Protein AF-A0A6L9Y0D1-F1 (afdb_monomer_lite)

Structure (mmCIF, N/CA/C/O backbone):
data_AF-A0A6L9Y0D1-F1
#
_entry.id   AF-A0A6L9Y0D1-F1
#
loop_
_atom_site.group_PDB
_atom_site.id
_atom_site.type_symbol
_atom_site.label_atom_id
_atom_site.label_alt_id
_atom_site.label_comp_id
_atom_site.label_asym_id
_atom_site.label_entity_id
_atom_site.label_seq_id
_atom_site.pdbx_PDB_ins_code
_atom_site.Cartn_x
_atom_site.Cartn_y
_atom_site.Cartn_z
_atom_site.occupancy
_atom_site.B_iso_or_equiv
_atom_site.auth_seq_id
_atom_site.auth_comp_id
_atom_site.auth_asym_id
_atom_site.auth_atom_id
_atom_site.pdbx_PDB_model_num
ATOM 1 N N . MET A 1 1 ? -31.799 -18.457 -3.390 1.00 42.78 1 MET A N 1
ATOM 2 C CA . MET A 1 1 ? -31.574 -18.538 -1.927 1.00 42.78 1 MET A CA 1
ATOM 3 C C . MET A 1 1 ? -30.782 -19.801 -1.617 1.00 42.78 1 MET A C 1
ATOM 5 O O . MET A 1 1 ? -31.206 -20.876 -2.027 1.00 42.78 1 MET A O 1
ATOM 9 N N . LYS A 1 2 ? -29.622 -19.691 -0.960 1.00 35.12 2 LYS A N 1
ATOM 10 C CA . LYS A 1 2 ? -28.802 -20.847 -0.562 1.00 35.12 2 LYS A CA 1
ATOM 11 C C . LYS A 1 2 ? -28.050 -20.497 0.726 1.00 35.12 2 LYS A C 1
ATOM 13 O O . LYS A 1 2 ? -26.955 -19.954 0.681 1.00 35.12 2 LYS A O 1
ATOM 18 N N . VAL A 1 3 ? -28.678 -20.753 1.871 1.00 41.44 3 VAL A N 1
ATOM 19 C CA . VAL A 1 3 ? -28.035 -20.577 3.180 1.00 41.44 3 VAL A CA 1
ATOM 20 C C . VAL A 1 3 ? -26.952 -21.647 3.318 1.00 41.44 3 VAL A C 1
ATOM 22 O O . VAL A 1 3 ? -27.240 -22.831 3.137 1.00 41.44 3 VAL A O 1
ATOM 25 N N . ARG A 1 4 ? -25.716 -21.248 3.625 1.00 46.44 4 ARG A N 1
ATOM 26 C CA . ARG A 1 4 ? -24.665 -22.165 4.077 1.00 46.44 4 ARG A CA 1
ATOM 27 C C . ARG A 1 4 ? -24.253 -21.770 5.484 1.00 46.44 4 ARG A C 1
ATOM 29 O O . ARG A 1 4 ? -23.513 -20.817 5.681 1.00 46.44 4 ARG A O 1
ATOM 36 N N . SER A 1 5 ? -24.807 -22.511 6.437 1.00 45.72 5 SER A N 1
ATOM 37 C CA . SER A 1 5 ? -24.378 -22.500 7.828 1.00 45.72 5 SER A CA 1
ATOM 38 C C . SER A 1 5 ? -22.914 -22.933 7.911 1.00 45.72 5 SER A C 1
ATOM 40 O O . SER A 1 5 ? -22.548 -23.935 7.294 1.00 45.72 5 SER A O 1
ATOM 42 N N . PHE A 1 6 ? -22.107 -22.214 8.687 1.00 44.41 6 PHE A N 1
ATOM 43 C CA . PHE A 1 6 ?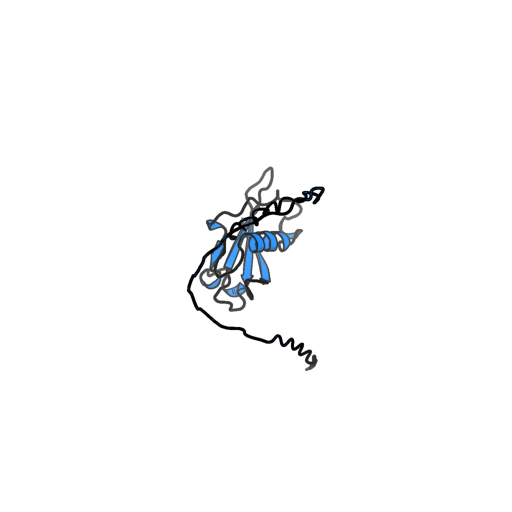 -20.818 -22.695 9.171 1.00 44.41 6 PHE A CA 1
ATOM 44 C C . PHE A 1 6 ? -20.810 -22.585 10.692 1.00 44.41 6 PHE A C 1
ATOM 46 O O . PHE A 1 6 ? -21.190 -21.562 11.258 1.00 44.41 6 PHE A O 1
ATOM 53 N N . ALA A 1 7 ? -20.487 -23.705 11.333 1.00 42.06 7 ALA A N 1
ATOM 54 C CA . ALA A 1 7 ? -20.690 -23.909 12.757 1.00 42.06 7 ALA A CA 1
ATOM 55 C C . ALA A 1 7 ? -19.563 -23.303 13.601 1.00 42.06 7 ALA A C 1
ATOM 57 O O . ALA A 1 7 ? -18.422 -23.186 13.155 1.00 42.06 7 ALA A O 1
ATOM 58 N N . SER A 1 8 ? -19.902 -22.980 14.847 1.00 42.88 8 SER A N 1
ATOM 59 C CA . SER A 1 8 ? -18.977 -22.516 15.875 1.00 42.88 8 SER A CA 1
ATOM 60 C C . SER A 1 8 ? -17.763 -23.430 16.049 1.00 42.88 8 SER A C 1
ATOM 62 O O . SER A 1 8 ? -17.915 -24.639 16.220 1.00 42.88 8 SER A O 1
ATOM 64 N N . LEU A 1 9 ? -16.585 -22.823 16.193 1.00 37.97 9 LEU A N 1
ATOM 65 C CA . LEU A 1 9 ? -15.499 -23.394 16.984 1.00 37.97 9 LEU A CA 1
ATOM 66 C C . LEU A 1 9 ? -15.091 -22.366 18.047 1.00 37.97 9 LEU A C 1
ATOM 68 O O . LEU A 1 9 ? -14.315 -21.452 17.786 1.00 37.97 9 LEU A O 1
ATOM 72 N N . VAL A 1 10 ? -15.666 -22.487 19.245 1.00 44.84 10 VAL A N 1
ATOM 73 C CA . VAL A 1 10 ? -15.291 -21.656 20.397 1.00 44.84 10 VAL A CA 1
ATOM 74 C C . VAL A 1 10 ? -14.100 -22.322 21.075 1.00 44.84 10 VAL A C 1
ATOM 76 O O . VAL A 1 10 ? -14.273 -23.320 21.773 1.00 44.84 10 VAL A O 1
ATOM 79 N N . LEU A 1 11 ? -12.894 -21.794 20.858 1.00 38.62 11 LEU A N 1
ATOM 80 C CA . LEU A 1 11 ? -11.691 -22.278 21.532 1.00 38.62 11 LEU A CA 1
ATOM 81 C C . LEU A 1 11 ? -11.373 -21.390 22.742 1.00 38.62 11 LEU A C 1
ATOM 83 O O . LEU A 1 11 ? -10.626 -20.420 22.655 1.00 38.62 11 LEU A O 1
ATOM 87 N N . SER A 1 12 ? -11.980 -21.719 23.880 1.00 37.06 12 SER A N 1
ATOM 88 C CA . SER A 1 12 ? -11.698 -21.059 25.156 1.00 37.06 12 SER A CA 1
ATOM 89 C C . 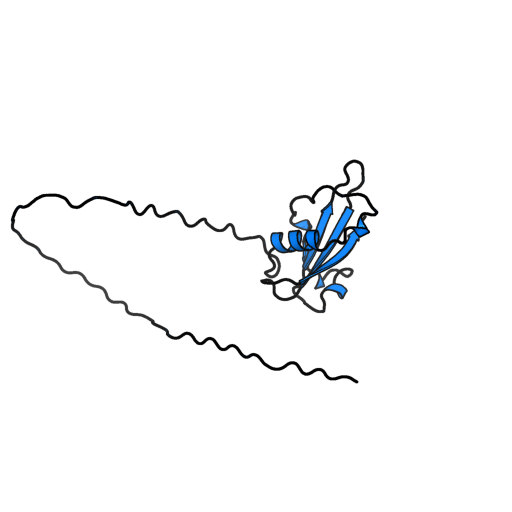SER A 1 12 ? -10.339 -21.499 25.702 1.00 37.06 12 SER A C 1
ATOM 91 O O . SER A 1 12 ? -10.156 -22.678 26.002 1.00 37.06 12 SER A O 1
ATOM 93 N N . VAL A 1 13 ? -9.423 -20.554 25.928 1.00 42.91 13 VAL A N 1
ATOM 94 C CA . VAL A 1 13 ? -8.229 -20.774 26.759 1.00 42.91 13 VAL A CA 1
ATOM 95 C C . VAL A 1 13 ? -8.317 -19.870 27.984 1.00 42.91 13 VAL A C 1
ATOM 97 O O . VAL A 1 13 ? -8.272 -18.648 27.886 1.00 42.91 13 VAL A O 1
ATOM 100 N N . VAL A 1 14 ? -8.476 -20.499 29.147 1.00 39.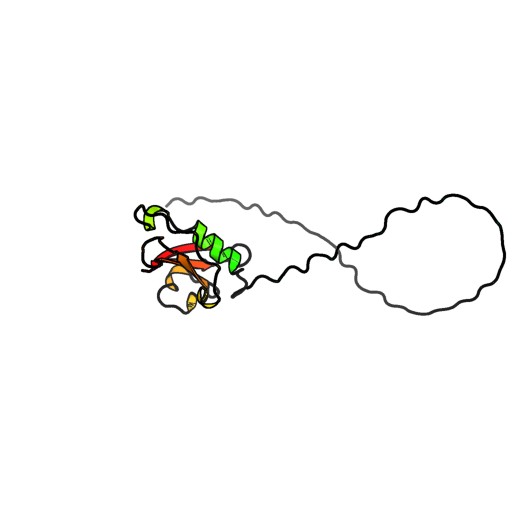00 14 VAL A N 1
ATOM 101 C CA . VAL A 1 14 ? -8.502 -19.856 30.465 1.00 39.00 14 VAL A CA 1
ATOM 102 C C . VAL A 1 14 ? -7.105 -19.954 31.075 1.00 39.00 14 VAL A C 1
ATOM 104 O O . VAL A 1 14 ? -6.582 -21.061 31.185 1.00 39.00 14 VAL A O 1
ATOM 107 N N . VAL A 1 15 ? -6.523 -18.837 31.528 1.00 40.88 15 VAL A N 1
ATOM 108 C CA . VAL A 1 15 ? -5.304 -18.841 32.362 1.00 40.88 15 VAL A CA 1
ATOM 109 C C . VAL A 1 15 ? -5.480 -17.939 33.586 1.00 40.88 15 VAL A C 1
ATOM 111 O O . VAL A 1 15 ? -5.932 -16.801 33.486 1.00 40.88 15 VAL A O 1
ATOM 114 N N . VAL A 1 16 ? -5.134 -18.500 34.749 1.00 38.34 16 VAL A N 1
ATOM 115 C CA . VAL A 1 16 ? -5.412 -18.033 36.119 1.00 38.34 16 VAL A CA 1
ATOM 116 C C . VAL A 1 16 ? -4.201 -18.437 36.993 1.00 38.34 16 VAL A C 1
ATOM 118 O O . VAL A 1 16 ? -3.673 -19.525 36.791 1.00 38.34 16 VAL A O 1
ATOM 121 N N . ALA A 1 17 ? -3.687 -17.646 37.945 1.00 38.25 17 ALA A N 1
ATOM 122 C CA . ALA A 1 17 ? -4.194 -16.397 38.522 1.00 38.25 17 ALA A CA 1
ATOM 123 C C . ALA A 1 17 ? -3.106 -15.313 38.703 1.00 38.25 17 ALA A C 1
ATOM 125 O O . ALA A 1 17 ? -1.916 -15.603 38.774 1.00 38.25 17 ALA A O 1
ATOM 126 N N . VAL A 1 18 ? -3.572 -14.072 38.885 1.00 44.69 18 VAL A N 1
ATOM 127 C CA . VAL A 1 18 ? -3.197 -13.147 39.977 1.00 44.69 18 VAL A CA 1
ATOM 128 C C . VAL A 1 18 ? -2.151 -13.671 40.978 1.00 44.69 18 VAL A C 1
ATOM 130 O O . VAL A 1 18 ? -2.407 -14.652 41.669 1.00 44.69 18 VAL A O 1
ATOM 133 N N . MET A 1 19 ? -1.098 -12.882 41.215 1.00 41.91 19 MET A N 1
ATOM 134 C CA . MET A 1 19 ? -0.596 -12.633 42.573 1.00 41.91 19 MET A CA 1
ATOM 135 C C . MET A 1 19 ? -0.171 -11.170 42.715 1.00 41.91 19 MET A C 1
ATOM 137 O O . MET A 1 19 ? 0.664 -10.678 41.960 1.00 41.91 19 MET A O 1
ATOM 141 N N . ALA A 1 20 ? -0.761 -10.478 43.688 1.00 39.47 20 ALA A N 1
ATOM 142 C CA . ALA A 1 20 ? -0.461 -9.092 44.015 1.00 39.47 20 ALA A CA 1
ATOM 143 C C . ALA A 1 20 ? 0.224 -9.005 45.384 1.00 39.47 20 ALA A C 1
ATOM 145 O O . ALA A 1 20 ? -0.239 -9.631 46.329 1.00 39.47 20 ALA A O 1
ATOM 146 N N . GLY A 1 21 ? 1.264 -8.170 45.469 1.00 36.31 21 GLY A N 1
ATOM 147 C CA . GLY A 1 21 ? 1.695 -7.444 46.669 1.00 36.31 21 GLY A CA 1
ATOM 148 C C . GLY A 1 21 ? 2.139 -8.228 47.914 1.00 36.31 21 GLY A C 1
ATOM 149 O O . GLY A 1 21 ? 1.331 -8.823 48.617 1.00 36.31 21 GLY A O 1
ATOM 150 N N . CYS A 1 22 ? 3.390 -8.009 48.326 1.00 37.69 22 CYS A N 1
ATOM 151 C CA . CYS A 1 22 ? 3.679 -7.694 49.727 1.00 37.69 22 CYS A CA 1
ATOM 152 C C . CYS A 1 22 ? 4.985 -6.891 49.835 1.00 37.69 22 CYS A C 1
ATOM 154 O O . CYS A 1 22 ? 5.989 -7.263 49.231 1.00 37.69 22 CYS A O 1
ATOM 156 N N . SER A 1 23 ? 4.970 -5.814 50.619 1.00 46.16 23 SER A N 1
ATOM 157 C CA . SER A 1 23 ? 6.153 -5.019 50.965 1.00 46.16 23 SER A CA 1
ATOM 158 C C . SER A 1 23 ? 6.392 -5.112 52.467 1.00 46.16 23 SER A C 1
ATOM 160 O O . SER A 1 23 ? 5.467 -4.860 53.236 1.00 46.16 23 SER A O 1
ATOM 162 N N . ALA A 1 24 ? 7.626 -5.378 52.895 1.00 38.22 24 ALA A N 1
ATOM 163 C CA . ALA A 1 24 ? 8.096 -5.065 54.245 1.00 38.22 24 ALA A CA 1
ATOM 164 C C . ALA A 1 24 ? 9.628 -4.966 54.264 1.00 38.22 24 ALA A C 1
ATOM 166 O O . ALA A 1 24 ? 10.315 -5.707 53.564 1.00 38.22 24 ALA A O 1
ATOM 167 N N . ALA A 1 25 ? 10.149 -4.044 55.069 1.00 34.66 25 ALA A N 1
ATOM 168 C CA . ALA A 1 25 ? 11.575 -3.800 55.258 1.00 34.66 25 ALA A CA 1
ATOM 169 C C . ALA A 1 25 ? 11.987 -4.121 56.701 1.00 34.66 25 ALA A C 1
ATOM 171 O O . ALA A 1 25 ? 11.146 -4.033 57.591 1.00 34.66 25 ALA A O 1
ATOM 172 N N . ALA A 1 26 ? 13.272 -4.416 56.918 1.00 34.69 26 ALA A N 1
ATOM 173 C CA . ALA A 1 26 ? 14.105 -3.975 58.051 1.00 34.69 26 ALA A CA 1
ATOM 174 C C . ALA A 1 26 ? 15.383 -4.827 58.130 1.00 34.69 26 ALA A C 1
ATOM 176 O O . ALA A 1 26 ? 15.379 -6.007 57.784 1.00 34.69 26 ALA A O 1
ATOM 177 N N . ALA A 1 27 ? 16.475 -4.212 58.578 1.00 40.84 27 ALA A N 1
ATOM 178 C CA . ALA A 1 27 ? 17.747 -4.880 58.832 1.00 40.84 27 ALA A CA 1
ATOM 179 C C . ALA A 1 27 ? 17.805 -5.446 60.259 1.00 40.84 27 ALA A C 1
ATOM 181 O O . ALA A 1 27 ? 17.122 -4.924 61.135 1.00 40.84 27 ALA A O 1
ATOM 182 N N . ASP A 1 28 ? 18.695 -6.415 60.494 1.00 36.53 28 ASP A N 1
ATOM 183 C CA . ASP A 1 28 ? 19.648 -6.338 61.611 1.00 36.53 28 ASP A CA 1
ATOM 184 C C . ASP A 1 28 ? 20.865 -7.257 61.364 1.00 36.53 28 ASP A C 1
ATOM 186 O O . ASP A 1 28 ? 20.849 -8.094 60.457 1.00 36.53 28 ASP A O 1
ATOM 190 N N . SER A 1 29 ? 21.948 -7.078 62.124 1.00 40.22 29 SER A N 1
ATOM 191 C CA . SER A 1 29 ? 23.194 -7.847 61.993 1.00 40.22 29 SER A CA 1
ATOM 192 C C . SER A 1 29 ? 23.958 -7.835 63.316 1.00 40.22 29 SER A C 1
ATOM 194 O O . SER A 1 29 ? 24.131 -6.767 63.903 1.00 40.22 29 SER A O 1
ATOM 196 N N . PRO A 1 30 ? 24.478 -8.988 63.777 1.00 46.12 30 PRO A N 1
ATOM 197 C CA . PRO A 1 30 ? 25.936 -9.047 63.948 1.00 46.12 30 PRO A CA 1
ATOM 198 C C . PRO A 1 30 ? 26.581 -10.433 63.713 1.00 46.12 30 PRO A C 1
ATOM 200 O O . PRO A 1 30 ? 25.959 -11.482 63.861 1.00 46.12 30 PRO A O 1
ATOM 203 N N . ALA A 1 31 ? 27.886 -10.425 63.416 1.00 41.56 31 ALA A N 1
ATOM 204 C CA . ALA A 1 31 ? 28.786 -11.591 63.477 1.00 41.56 31 ALA A CA 1
ATOM 205 C C . ALA A 1 31 ? 29.401 -11.739 64.898 1.00 41.56 31 ALA A C 1
ATOM 207 O O . ALA A 1 31 ? 29.282 -10.788 65.678 1.00 41.56 31 ALA A O 1
ATOM 208 N N . PRO A 1 32 ? 30.072 -12.863 65.273 1.00 49.47 32 PRO A N 1
ATOM 209 C CA . PRO A 1 32 ? 31.479 -13.075 64.852 1.00 49.47 32 PRO A CA 1
ATOM 210 C C . PRO A 1 32 ? 31.994 -14.553 64.742 1.00 49.47 32 PRO A C 1
ATOM 212 O O . PRO A 1 32 ? 31.370 -15.465 65.263 1.00 49.47 32 PRO A O 1
ATOM 215 N N . THR A 1 33 ? 33.159 -14.742 64.079 1.00 39.12 33 THR A N 1
ATOM 216 C CA . THR A 1 33 ? 34.229 -15.810 64.152 1.00 39.12 33 THR A CA 1
ATOM 217 C C . THR A 1 33 ? 33.935 -17.264 64.644 1.00 39.12 33 THR A C 1
ATOM 219 O O . THR A 1 33 ? 33.197 -17.473 65.589 1.00 39.12 33 THR A O 1
ATOM 222 N N . THR A 1 34 ? 34.560 -18.361 64.157 1.00 36.78 34 THR A N 1
ATOM 223 C CA . THR A 1 34 ? 35.906 -18.553 63.544 1.00 36.78 34 THR A CA 1
ATOM 224 C C . THR A 1 34 ? 36.037 -19.884 62.754 1.00 36.78 34 THR A C 1
ATOM 226 O O . THR A 1 34 ? 35.509 -20.900 63.185 1.00 36.78 34 THR A O 1
ATOM 229 N N . ALA A 1 35 ? 36.843 -19.875 61.681 1.00 38.91 35 ALA A N 1
ATOM 230 C CA . ALA A 1 35 ? 37.702 -20.944 61.116 1.00 38.91 35 ALA A CA 1
ATOM 231 C C . ALA A 1 35 ? 37.301 -22.450 61.093 1.00 38.91 35 ALA A C 1
ATOM 233 O O . ALA A 1 35 ? 37.309 -23.144 62.108 1.00 38.91 35 ALA A O 1
ATOM 234 N N . SER A 1 36 ? 37.292 -23.023 59.879 1.00 39.28 36 SER A N 1
ATOM 235 C CA . SER A 1 36 ? 38.043 -24.257 59.560 1.00 39.28 36 SER A CA 1
ATOM 236 C C . SER A 1 36 ? 38.390 -24.340 58.069 1.00 39.28 36 SER A C 1
ATOM 238 O O . SER A 1 36 ? 37.668 -23.819 57.225 1.00 39.28 36 SER A O 1
ATOM 240 N N . SER A 1 37 ? 39.537 -24.950 57.761 1.00 45.22 37 SER A N 1
ATOM 241 C CA . SER A 1 37 ? 40.139 -24.988 56.421 1.00 45.22 37 SER A CA 1
ATOM 242 C C . SER A 1 37 ? 39.705 -26.222 55.623 1.00 45.22 37 SER A C 1
ATOM 244 O O . SER A 1 37 ? 39.705 -27.324 56.174 1.00 45.22 37 SER A O 1
ATOM 246 N N . GLN A 1 38 ? 39.405 -26.044 54.329 1.00 43.44 38 GLN A N 1
ATOM 247 C CA . GLN A 1 38 ? 39.624 -27.037 53.265 1.00 43.44 38 GLN A CA 1
ATOM 248 C C . GLN A 1 38 ? 39.372 -26.438 51.866 1.00 43.44 38 GLN A C 1
ATOM 250 O O . GLN A 1 38 ? 38.358 -25.793 51.619 1.00 43.44 38 GLN A O 1
ATOM 255 N N . THR A 1 39 ? 40.296 -26.720 50.950 1.00 42.69 39 THR A N 1
ATOM 256 C CA . THR A 1 39 ? 40.296 -26.404 49.507 1.00 42.69 39 THR A CA 1
ATOM 257 C C . THR A 1 39 ? 40.689 -27.733 48.834 1.00 42.69 39 THR A C 1
ATOM 259 O O . THR A 1 39 ? 41.613 -28.357 49.366 1.00 42.69 39 THR A O 1
ATOM 262 N N . PRO A 1 40 ? 40.054 -28.217 47.736 1.00 46.50 40 PRO A N 1
ATOM 263 C CA . PRO A 1 40 ? 39.894 -27.426 46.510 1.00 46.50 40 PRO A CA 1
ATOM 264 C C . PRO A 1 40 ? 38.638 -27.658 45.632 1.00 46.50 40 PRO A C 1
ATOM 266 O O . PRO A 1 40 ? 37.839 -28.560 45.847 1.00 46.50 40 PRO A O 1
ATOM 269 N N . ALA A 1 41 ? 38.595 -26.865 44.551 1.00 43.66 41 ALA A N 1
ATOM 270 C CA . ALA A 1 41 ? 37.895 -27.107 43.282 1.00 43.66 41 ALA A CA 1
ATOM 271 C C . ALA A 1 41 ? 36.357 -26.985 43.256 1.00 43.66 41 ALA A C 1
ATOM 273 O O . ALA A 1 41 ? 35.635 -27.971 43.130 1.00 43.66 41 ALA A O 1
ATOM 274 N N . VAL A 1 42 ? 35.871 -25.740 43.178 1.00 45.78 42 VAL A N 1
ATOM 275 C CA . VAL A 1 42 ? 34.629 -25.437 42.443 1.00 45.78 42 VAL A CA 1
ATOM 276 C C . VAL A 1 42 ? 35.020 -24.939 41.050 1.00 45.78 42 VAL A C 1
ATOM 278 O O . VAL A 1 42 ? 35.824 -24.017 40.925 1.00 45.78 42 VAL A O 1
ATOM 281 N N . SER A 1 43 ? 34.481 -25.574 40.009 1.00 47.28 43 SER A N 1
ATOM 282 C CA . SER A 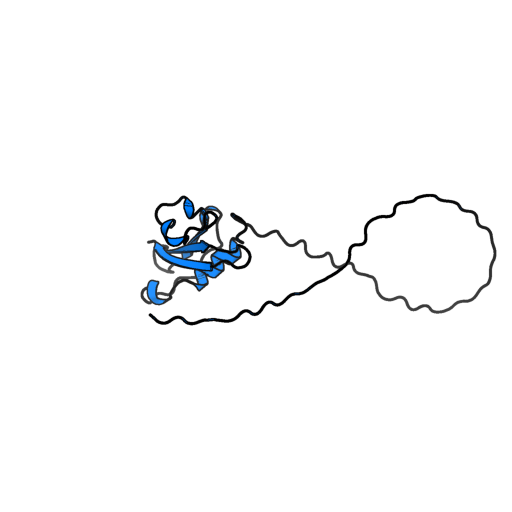1 43 ? 34.706 -25.200 38.607 1.00 47.28 43 SER A CA 1
ATOM 283 C C . SER A 1 43 ? 34.073 -23.834 38.292 1.00 47.28 43 SER A C 1
ATOM 285 O O . SER A 1 43 ? 32.865 -23.692 38.492 1.00 47.28 43 SER A O 1
ATOM 287 N N . PRO A 1 44 ? 34.821 -22.835 37.786 1.00 52.88 44 PRO A N 1
ATOM 288 C CA . PRO A 1 44 ? 34.240 -21.577 37.336 1.00 52.88 44 PRO A CA 1
ATOM 289 C C . PRO A 1 44 ? 33.846 -21.666 35.856 1.00 52.88 44 PRO A C 1
ATOM 291 O O . PRO A 1 44 ? 34.725 -21.706 35.001 1.00 52.88 44 PRO A O 1
ATOM 294 N N . THR A 1 45 ? 32.545 -21.677 35.544 1.00 48.97 45 THR A N 1
ATOM 295 C CA . THR A 1 45 ? 31.923 -21.329 34.237 1.00 48.97 45 THR A CA 1
ATOM 296 C C . THR A 1 45 ? 30.392 -21.455 34.374 1.00 48.97 45 THR A C 1
ATOM 298 O O . THR A 1 45 ? 29.963 -22.397 35.040 1.00 48.97 45 THR A O 1
ATOM 301 N N . PRO A 1 46 ? 29.558 -20.602 33.739 1.00 48.16 46 PRO A N 1
ATOM 302 C CA . PRO A 1 46 ? 29.892 -19.496 32.840 1.00 48.16 46 PRO A CA 1
ATOM 303 C C . PRO A 1 46 ? 29.635 -18.106 33.441 1.00 48.16 46 PRO A C 1
ATOM 305 O O . PRO A 1 46 ? 28.878 -17.925 34.389 1.00 48.16 46 PRO A O 1
ATOM 308 N N . THR A 1 47 ? 30.236 -17.104 32.804 1.00 51.12 47 THR A N 1
ATOM 309 C CA . THR A 1 47 ? 29.752 -15.724 32.838 1.00 51.12 47 THR A CA 1
ATOM 310 C C . THR A 1 47 ? 28.336 -15.684 32.265 1.00 51.12 47 THR A C 1
ATOM 312 O O . THR A 1 47 ? 28.164 -16.002 31.087 1.00 51.12 47 THR A O 1
ATOM 315 N N . ASP A 1 48 ? 27.352 -15.226 33.043 1.00 47.97 48 ASP A N 1
ATOM 316 C CA . ASP A 1 48 ? 26.111 -14.686 32.481 1.00 47.97 48 ASP A CA 1
ATOM 317 C C . ASP A 1 48 ? 26.465 -13.411 31.712 1.00 47.97 48 ASP A C 1
ATOM 319 O O . ASP A 1 48 ? 26.438 -12.288 32.220 1.00 47.97 48 ASP A O 1
ATOM 323 N N . SER A 1 49 ? 26.863 -13.605 30.456 1.00 51.12 49 SER A N 1
ATOM 324 C CA . SER A 1 49 ? 26.890 -12.541 29.473 1.00 51.12 49 SER A CA 1
ATOM 325 C C . SER A 1 49 ? 25.434 -12.199 29.221 1.00 51.12 49 SER A C 1
ATOM 327 O O . SER A 1 49 ? 24.785 -12.837 28.393 1.00 51.12 49 SER A O 1
ATOM 329 N N . ALA A 1 50 ? 24.920 -11.226 29.975 1.00 54.28 50 ALA A N 1
ATOM 330 C CA . ALA A 1 50 ? 23.636 -10.606 29.712 1.00 54.28 50 ALA A CA 1
ATOM 331 C C . ALA A 1 50 ? 23.704 -10.000 28.308 1.00 54.28 50 ALA A C 1
ATOM 333 O O . ALA A 1 50 ? 24.127 -8.858 28.125 1.00 54.28 50 ALA A O 1
ATOM 334 N N . THR A 1 51 ? 23.349 -10.811 27.308 1.00 52.91 51 THR A N 1
ATOM 335 C CA . THR A 1 51 ? 23.117 -10.369 25.941 1.00 52.91 51 THR A CA 1
ATOM 336 C C . THR A 1 51 ? 22.165 -9.193 26.059 1.00 52.91 51 THR A C 1
ATOM 338 O O . THR A 1 51 ? 21.065 -9.392 26.584 1.00 52.91 51 THR A O 1
ATOM 341 N N . PRO A 1 52 ? 22.563 -7.974 25.655 1.00 51.69 52 PRO A N 1
ATOM 342 C CA . PRO A 1 52 ? 21.631 -6.868 25.664 1.00 51.69 52 PRO A CA 1
ATOM 343 C C . PRO A 1 52 ? 20.481 -7.287 24.759 1.00 51.69 52 PRO A C 1
ATOM 345 O O . PRO A 1 52 ? 20.696 -7.523 23.567 1.00 51.69 52 PRO A O 1
ATOM 348 N N . THR A 1 53 ? 19.286 -7.444 25.337 1.00 51.12 53 THR A N 1
ATOM 349 C CA . THR A 1 53 ? 18.060 -7.628 24.562 1.00 51.12 53 THR A CA 1
ATOM 350 C C . THR A 1 53 ? 18.087 -6.549 23.490 1.00 51.12 53 THR A C 1
ATOM 352 O O . THR A 1 53 ? 18.212 -5.377 23.862 1.00 51.12 53 THR A O 1
ATOM 355 N N . PRO A 1 54 ? 18.075 -6.901 22.191 1.00 48.72 54 PRO A N 1
ATOM 356 C CA . PRO A 1 54 ? 18.137 -5.890 21.156 1.00 48.72 54 PRO A CA 1
ATOM 357 C C . PRO A 1 54 ? 16.959 -4.954 21.390 1.00 48.72 54 PRO A C 1
ATOM 359 O O . PRO A 1 54 ? 15.814 -5.405 21.412 1.00 48.72 54 PRO A O 1
ATOM 362 N N . THR A 1 55 ? 17.250 -3.676 21.638 1.00 46.41 55 THR A N 1
ATOM 363 C CA . THR A 1 55 ? 16.219 -2.647 21.721 1.00 46.41 55 THR A CA 1
ATOM 364 C C . THR A 1 55 ? 15.531 -2.637 20.372 1.00 46.41 55 THR A C 1
ATOM 366 O O . THR A 1 55 ? 16.089 -2.142 19.395 1.00 46.41 55 THR A O 1
ATOM 369 N N . GLU A 1 56 ? 14.359 -3.259 20.318 1.00 53.84 56 GLU A N 1
ATOM 370 C CA . GLU A 1 56 ? 13.535 -3.327 19.128 1.00 53.84 56 GLU A CA 1
ATOM 371 C C . GLU A 1 56 ? 13.229 -1.888 18.718 1.00 53.84 56 GLU A C 1
ATOM 373 O O . GLU A 1 56 ? 12.555 -1.147 19.439 1.00 53.84 56 GLU A O 1
ATOM 378 N N . THR A 1 57 ? 13.831 -1.450 17.611 1.00 48.66 57 THR A N 1
ATOM 379 C CA . THR A 1 57 ? 13.597 -0.115 17.068 1.00 48.66 57 THR A CA 1
ATOM 380 C C . THR A 1 57 ? 12.127 -0.054 16.699 1.00 48.66 57 THR A C 1
ATOM 382 O O . THR A 1 57 ? 11.728 -0.669 15.713 1.00 48.66 57 THR A O 1
ATOM 385 N N . ALA A 1 58 ? 11.336 0.646 17.515 1.00 57.69 58 ALA A N 1
ATOM 386 C CA . ALA A 1 58 ? 9.894 0.727 17.346 1.00 57.69 58 ALA A CA 1
ATOM 387 C C . ALA A 1 58 ? 9.565 1.114 15.900 1.00 57.69 58 ALA A C 1
ATOM 389 O O . ALA A 1 58 ? 9.982 2.176 15.427 1.00 57.69 58 ALA A O 1
ATOM 390 N N . ALA A 1 59 ? 8.858 0.226 15.199 1.00 69.19 59 ALA A N 1
ATOM 391 C CA . ALA A 1 59 ? 8.486 0.449 13.815 1.00 69.19 59 ALA A CA 1
ATOM 392 C C . ALA A 1 59 ? 7.645 1.726 13.698 1.00 69.19 59 ALA A C 1
ATOM 394 O O . ALA A 1 59 ? 6.822 2.039 14.567 1.00 69.19 59 ALA A O 1
ATOM 395 N N . ALA A 1 60 ? 7.854 2.480 12.619 1.00 86.06 60 ALA A N 1
ATOM 396 C CA . ALA A 1 60 ? 7.012 3.630 12.332 1.00 86.06 60 ALA A CA 1
ATOM 397 C C . ALA A 1 60 ? 5.578 3.139 12.090 1.00 86.06 60 ALA A C 1
ATOM 399 O O . ALA A 1 60 ? 5.363 2.219 11.299 1.00 86.06 60 ALA A O 1
ATOM 400 N N . THR A 1 61 ? 4.606 3.744 12.776 1.00 91.44 61 THR A N 1
ATOM 401 C CA . THR A 1 61 ? 3.193 3.360 12.681 1.00 91.44 61 THR A CA 1
ATOM 402 C C . THR A 1 61 ? 2.296 4.556 12.386 1.00 91.44 61 THR A C 1
ATOM 404 O O . THR A 1 61 ? 2.564 5.675 12.824 1.00 91.44 61 THR A O 1
ATOM 407 N N . LEU A 1 62 ? 1.196 4.310 11.671 1.00 91.06 62 LEU A N 1
ATOM 408 C CA . LEU A 1 62 ? 0.103 5.265 11.465 1.00 91.06 62 LEU A CA 1
ATOM 409 C C . LEU A 1 62 ? -1.210 4.559 11.802 1.00 91.06 62 LEU A C 1
ATOM 411 O O . LEU A 1 62 ? -1.463 3.475 11.294 1.00 91.06 62 LEU A O 1
ATOM 415 N N . ASN A 1 63 ? -2.024 5.127 12.695 1.00 92.06 63 ASN A N 1
ATOM 416 C CA . ASN A 1 63 ? -3.246 4.491 13.222 1.00 92.06 63 ASN A CA 1
ATOM 417 C C . ASN A 1 63 ? -3.037 3.054 13.769 1.00 92.06 63 ASN A C 1
ATOM 419 O O . ASN A 1 63 ? -3.965 2.250 13.795 1.0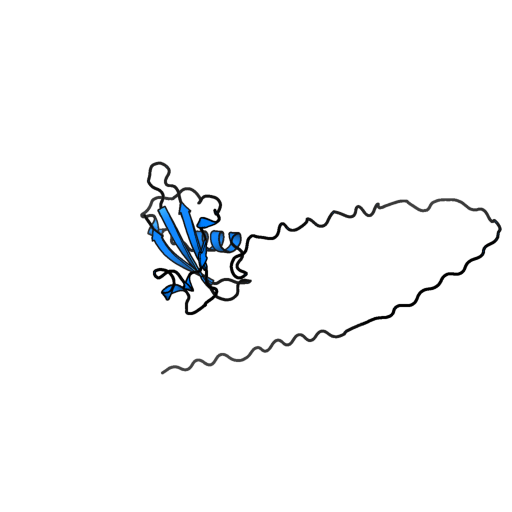0 92.06 63 ASN A O 1
ATOM 423 N N . GLY A 1 64 ? -1.814 2.734 14.213 1.00 91.31 64 GLY A N 1
ATOM 424 C CA . GLY A 1 64 ? -1.408 1.404 14.684 1.00 91.31 64 GLY A CA 1
ATOM 425 C C . GLY A 1 64 ? -0.896 0.453 13.595 1.00 91.31 64 GLY A C 1
ATOM 426 O O . GLY A 1 64 ? -0.342 -0.586 13.939 1.00 91.31 64 GLY A O 1
ATOM 427 N N . PHE A 1 65 ? -1.034 0.790 12.309 1.00 93.06 65 PHE A N 1
ATOM 428 C CA . PHE A 1 65 ? -0.501 -0.009 11.203 1.00 93.06 65 PHE A CA 1
ATOM 429 C C . PHE A 1 65 ? 1.015 0.170 11.101 1.00 93.06 65 PHE A C 1
ATOM 431 O O . PHE A 1 65 ? 1.480 1.309 11.033 1.00 93.06 65 PHE A O 1
ATOM 438 N N . ASP A 1 66 ? 1.775 -0.926 11.040 1.00 93.06 66 ASP A N 1
ATOM 439 C CA . ASP A 1 66 ? 3.208 -0.898 10.714 1.00 93.06 66 ASP A CA 1
ATOM 440 C C . ASP A 1 66 ? 3.403 -0.448 9.259 1.00 93.06 66 ASP A C 1
ATOM 442 O O . ASP A 1 66 ? 2.940 -1.095 8.314 1.00 93.06 66 ASP A O 1
ATOM 446 N N . LEU A 1 67 ? 4.086 0.684 9.080 1.00 92.44 67 LEU A N 1
ATOM 447 C CA . LEU A 1 67 ? 4.270 1.307 7.773 1.00 92.44 67 LEU A CA 1
ATOM 448 C C . LEU A 1 67 ? 5.174 0.483 6.847 1.00 92.44 67 LEU A C 1
ATOM 450 O O . LEU A 1 67 ? 4.929 0.433 5.643 1.00 92.44 67 LEU A O 1
ATOM 454 N N . ALA A 1 68 ? 6.193 -0.192 7.384 1.00 91.00 68 ALA A N 1
ATOM 455 C CA . ALA A 1 68 ? 7.095 -1.022 6.591 1.00 91.00 68 ALA A CA 1
ATOM 456 C C . ALA A 1 68 ? 6.396 -2.312 6.132 1.00 91.00 68 ALA A C 1
ATOM 458 O O . ALA A 1 68 ? 6.527 -2.704 4.969 1.00 91.00 68 ALA A O 1
ATOM 459 N N . ALA A 1 69 ? 5.602 -2.930 7.011 1.00 91.94 69 ALA A N 1
ATOM 460 C CA . ALA A 1 69 ? 4.787 -4.094 6.681 1.00 91.94 69 ALA A CA 1
ATOM 461 C C . ALA A 1 69 ? 3.708 -3.755 5.640 1.00 91.94 69 ALA A C 1
ATOM 463 O O . ALA A 1 69 ? 3.555 -4.487 4.664 1.00 91.94 69 ALA A O 1
ATOM 464 N N . VAL A 1 70 ? 3.003 -2.626 5.794 1.00 94.19 70 VAL A N 1
ATOM 465 C CA . VAL A 1 70 ? 1.995 -2.164 4.823 1.00 94.19 70 VAL A CA 1
ATOM 466 C C . VAL A 1 70 ? 2.619 -1.833 3.463 1.00 94.19 70 VAL A C 1
ATOM 468 O O . VAL A 1 70 ? 2.044 -2.191 2.436 1.00 94.19 70 VAL A O 1
ATOM 471 N N . TYR A 1 71 ? 3.806 -1.220 3.431 1.00 93.69 71 TYR A N 1
ATOM 472 C CA . TYR A 1 71 ? 4.529 -0.945 2.184 1.00 93.69 71 TYR A CA 1
ATOM 473 C C . TYR A 1 71 ? 4.915 -2.235 1.447 1.00 93.69 71 TYR A C 1
ATOM 475 O O . TYR A 1 71 ? 4.611 -2.390 0.265 1.00 93.69 71 TYR A O 1
ATOM 483 N N . ALA A 1 72 ? 5.512 -3.200 2.156 1.00 92.50 72 ALA A N 1
ATOM 484 C CA . ALA A 1 72 ? 5.882 -4.496 1.587 1.00 92.50 72 ALA A CA 1
ATOM 485 C C . ALA A 1 72 ? 4.659 -5.328 1.152 1.00 92.50 72 ALA A C 1
ATOM 487 O O . ALA A 1 72 ? 4.704 -6.014 0.133 1.00 92.50 72 ALA A O 1
ATOM 488 N N . ALA A 1 73 ? 3.552 -5.251 1.895 1.00 94.38 73 ALA A N 1
ATOM 489 C CA . ALA A 1 73 ? 2.299 -5.900 1.526 1.00 94.38 73 ALA A CA 1
ATOM 490 C C . ALA A 1 73 ? 1.634 -5.243 0.305 1.00 94.38 73 ALA A C 1
ATOM 492 O O . ALA A 1 73 ? 1.024 -5.951 -0.491 1.00 94.38 73 ALA A O 1
ATOM 493 N N . CYS A 1 74 ? 1.775 -3.924 0.119 1.00 94.56 74 CYS A N 1
ATOM 494 C CA . CYS A 1 74 ? 1.332 -3.254 -1.103 1.00 94.56 74 CYS A CA 1
ATOM 495 C C . CYS A 1 74 ? 2.164 -3.699 -2.309 1.00 94.56 74 CYS A C 1
ATOM 497 O O . CYS A 1 74 ? 1.578 -4.112 -3.304 1.00 94.56 74 CYS A O 1
ATOM 499 N N . ASP A 1 75 ? 3.498 -3.714 -2.187 1.00 92.75 75 ASP A N 1
ATOM 500 C CA . ASP A 1 75 ? 4.414 -4.205 -3.228 1.00 92.75 75 ASP A CA 1
ATOM 501 C C . ASP A 1 75 ? 4.067 -5.638 -3.669 1.00 92.75 75 ASP A C 1
ATOM 503 O O . ASP A 1 75 ? 3.867 -5.909 -4.853 1.00 92.75 75 ASP A O 1
ATOM 507 N N . ALA A 1 76 ? 3.857 -6.540 -2.705 1.00 92.12 76 ALA A N 1
ATOM 508 C CA . ALA A 1 76 ? 3.429 -7.914 -2.965 1.00 92.12 76 ALA A CA 1
ATOM 509 C C . ALA A 1 76 ? 1.997 -8.042 -3.534 1.00 92.12 76 ALA A C 1
ATOM 511 O O . ALA A 1 76 ? 1.672 -9.068 -4.137 1.00 92.12 76 ALA A O 1
ATOM 512 N N . ALA A 1 77 ? 1.134 -7.040 -3.338 1.00 93.06 77 ALA A N 1
ATOM 513 C CA . ALA A 1 77 ? -0.239 -7.022 -3.841 1.00 93.06 77 ALA A CA 1
ATOM 514 C C . ALA A 1 77 ? -0.366 -6.452 -5.266 1.00 93.06 77 ALA A C 1
ATOM 516 O O . ALA A 1 77 ? -1.435 -6.596 -5.869 1.00 93.06 77 ALA A O 1
ATOM 517 N N . VAL A 1 78 ? 0.677 -5.820 -5.824 1.00 91.38 78 VAL A N 1
ATOM 518 C CA . VAL A 1 78 ? 0.599 -5.240 -7.171 1.00 91.38 78 VAL A CA 1
ATOM 519 C C . VAL A 1 78 ? 0.565 -6.349 -8.238 1.00 91.38 78 VAL A C 1
ATOM 521 O O . VAL A 1 78 ? 1.495 -7.154 -8.328 1.00 91.38 78 VAL A O 1
ATOM 524 N N . PRO A 1 79 ? -0.467 -6.418 -9.103 1.00 89.75 79 PRO A N 1
ATOM 525 C CA . PRO A 1 79 ? -0.527 -7.443 -10.139 1.00 89.75 79 PRO A CA 1
ATOM 526 C C . PRO A 1 79 ? 0.526 -7.187 -11.225 1.00 89.75 79 PRO A C 1
ATOM 528 O O . PRO A 1 79 ? 0.511 -6.136 -11.856 1.00 89.75 79 PRO A O 1
ATOM 531 N N . VAL A 1 80 ? 1.367 -8.175 -11.551 1.00 86.38 80 VAL A N 1
ATOM 532 C CA . VAL A 1 80 ? 2.426 -8.044 -12.585 1.00 86.38 80 VAL A CA 1
ATOM 533 C C . VAL A 1 80 ? 1.928 -7.559 -13.958 1.00 86.38 80 VAL A C 1
ATOM 535 O O . VAL A 1 80 ? 2.683 -6.989 -14.740 1.00 86.38 80 VAL A O 1
ATOM 538 N N . SER A 1 81 ? 0.640 -7.745 -14.259 1.00 86.69 81 SER A N 1
ATOM 539 C CA . SER A 1 81 ? 0.006 -7.275 -15.493 1.00 86.69 81 SER A CA 1
ATOM 540 C C . SER A 1 81 ? -0.073 -5.750 -15.622 1.00 86.69 81 SER A C 1
ATOM 542 O O . SER A 1 81 ? -0.215 -5.260 -16.740 1.00 86.69 81 SER A O 1
ATOM 544 N N . VAL A 1 82 ? -0.002 -4.991 -14.520 1.00 87.44 82 VAL A N 1
ATOM 545 C CA . VAL A 1 82 ? -0.161 -3.521 -14.550 1.00 87.44 82 VAL A CA 1
ATOM 546 C C . VAL A 1 82 ? 1.049 -2.819 -15.169 1.00 87.44 82 VAL A C 1
ATOM 548 O O . VAL A 1 82 ? 0.930 -1.709 -15.675 1.00 87.44 82 VAL A O 1
ATOM 551 N N . TRP A 1 83 ? 2.198 -3.497 -15.216 1.00 84.31 83 TRP A N 1
ATOM 552 C CA . TRP A 1 83 ? 3.443 -2.966 -15.769 1.00 84.31 83 TRP A CA 1
ATOM 553 C C . TRP A 1 83 ? 3.560 -3.085 -17.299 1.00 84.31 83 TRP A C 1
ATOM 555 O O . TRP A 1 83 ? 4.537 -2.629 -17.898 1.00 84.31 83 TRP A O 1
ATOM 565 N N . GLY A 1 84 ? 2.573 -3.703 -17.962 1.00 79.25 84 GLY A N 1
ATOM 566 C CA . GLY A 1 84 ? 2.517 -3.788 -19.426 1.00 79.25 84 GLY A CA 1
ATOM 567 C C . GLY A 1 84 ? 3.658 -4.590 -20.066 1.00 79.25 84 GLY A C 1
ATOM 568 O O . GLY A 1 84 ? 4.030 -4.313 -21.203 1.00 79.25 84 GLY A O 1
ATOM 569 N N . GLY A 1 85 ? 4.232 -5.559 -19.343 1.00 77.88 85 GLY A N 1
ATOM 570 C CA . GLY A 1 85 ? 5.357 -6.377 -19.817 1.00 77.88 85 GLY A CA 1
ATOM 571 C C . GLY A 1 85 ? 6.741 -5.740 -19.639 1.00 77.88 85 GLY A C 1
ATOM 572 O O . GLY A 1 85 ? 7.708 -6.231 -20.215 1.00 77.88 85 GLY A O 1
ATOM 573 N N . ARG A 1 86 ? 6.846 -4.659 -18.858 1.00 76.56 86 ARG A N 1
ATOM 574 C CA . ARG A 1 86 ? 8.115 -4.147 -18.321 1.00 76.56 86 ARG A CA 1
ATOM 575 C C . ARG A 1 86 ? 8.219 -4.547 -16.855 1.00 76.56 86 ARG A C 1
ATOM 577 O O . ARG A 1 86 ? 7.217 -4.481 -16.161 1.00 76.56 86 ARG A O 1
ATOM 584 N N . ASP A 1 87 ? 9.407 -4.879 -16.373 1.00 80.12 87 ASP A N 1
ATOM 585 C CA . ASP A 1 87 ? 9.630 -5.051 -14.937 1.00 80.12 87 ASP A CA 1
ATOM 586 C C . ASP A 1 87 ? 10.173 -3.736 -14.356 1.00 80.12 87 ASP A C 1
ATOM 588 O O . ASP A 1 87 ? 11.231 -3.272 -14.801 1.00 80.12 87 ASP A O 1
ATOM 592 N N . PRO A 1 88 ? 9.474 -3.086 -13.408 1.00 78.31 88 PRO A N 1
ATOM 593 C CA . PRO A 1 88 ? 10.069 -1.993 -12.657 1.00 78.31 88 PRO A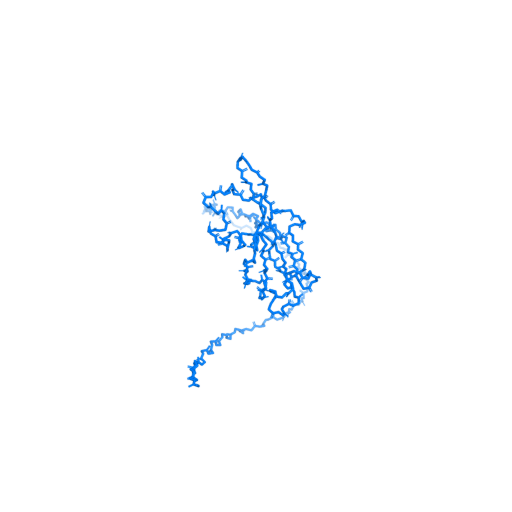 CA 1
ATOM 594 C C . PRO A 1 88 ? 11.216 -2.498 -11.774 1.00 78.31 88 PRO A C 1
ATOM 596 O O . PRO A 1 88 ? 11.199 -3.617 -11.258 1.00 78.31 88 PRO A O 1
ATOM 599 N N . VAL A 1 89 ? 12.204 -1.636 -11.545 1.00 79.88 89 VAL A N 1
ATOM 600 C CA . VAL A 1 89 ? 13.196 -1.831 -10.485 1.00 79.88 89 VAL A CA 1
ATOM 601 C C . VAL A 1 89 ? 12.472 -1.805 -9.136 1.00 79.88 89 VAL A C 1
ATOM 603 O O . VAL A 1 89 ? 11.508 -1.054 -8.960 1.00 79.88 89 VAL A O 1
ATOM 606 N N . LYS A 1 90 ? 12.947 -2.635 -8.195 1.00 74.75 90 LYS A N 1
ATOM 607 C CA . LYS A 1 90 ? 12.431 -2.735 -6.821 1.00 74.75 90 LYS A CA 1
ATOM 608 C C . LYS A 1 90 ? 12.159 -1.334 -6.239 1.00 74.75 90 LYS A C 1
ATOM 610 O O . LYS A 1 90 ? 13.041 -0.481 -6.365 1.00 74.75 90 LYS A O 1
ATOM 615 N N . PRO A 1 91 ? 11.003 -1.111 -5.585 1.00 76.50 91 PRO A N 1
ATOM 616 C CA . PRO A 1 91 ? 10.634 0.206 -5.093 1.00 76.50 91 PRO A CA 1
ATOM 617 C C . PRO A 1 91 ? 11.629 0.753 -4.067 1.00 76.50 91 PRO A C 1
ATOM 619 O O . PRO A 1 91 ? 12.316 0.004 -3.358 1.00 76.50 91 PRO A O 1
ATOM 622 N N . GLU A 1 92 ? 11.701 2.081 -4.011 1.00 77.88 92 GLU A N 1
ATOM 623 C CA . GLU A 1 92 ? 12.538 2.804 -3.055 1.00 77.88 92 GLU A CA 1
ATOM 624 C C . GLU A 1 92 ? 12.089 2.559 -1.602 1.00 77.88 92 GLU A C 1
ATOM 626 O O . GLU A 1 92 ? 10.956 2.141 -1.354 1.00 77.88 92 GLU A O 1
ATOM 631 N N . PRO A 1 93 ? 12.950 2.811 -0.600 1.00 82.12 93 PRO A N 1
ATOM 632 C CA . PRO A 1 93 ? 12.516 2.804 0.790 1.00 82.12 93 PRO A CA 1
ATOM 633 C C . PRO A 1 93 ? 11.358 3.796 1.020 1.00 82.12 93 PRO A C 1
ATOM 635 O O . PRO A 1 93 ? 11.417 4.913 0.499 1.00 82.12 93 PRO A O 1
ATOM 638 N N . PRO A 1 94 ? 10.335 3.442 1.820 1.00 82.25 94 PRO A N 1
ATOM 639 C CA . PRO A 1 94 ? 9.233 4.347 2.133 1.00 82.25 94 PRO A CA 1
ATOM 640 C C . PRO A 1 94 ? 9.706 5.681 2.725 1.00 82.25 94 PRO A C 1
ATOM 642 O O . PRO A 1 94 ? 10.460 5.709 3.700 1.00 82.25 94 PRO A O 1
ATOM 645 N N . THR A 1 95 ? 9.196 6.787 2.184 1.00 83.81 95 THR A N 1
ATOM 646 C CA . THR A 1 95 ? 9.262 8.117 2.806 1.00 83.81 95 THR A CA 1
ATOM 647 C C . THR A 1 95 ? 8.025 8.364 3.675 1.00 83.81 95 THR A C 1
ATOM 649 O O . THR A 1 95 ? 7.034 7.641 3.582 1.00 83.81 95 THR A O 1
ATOM 652 N N . ALA A 1 96 ? 8.051 9.392 4.529 1.00 79.50 96 ALA A N 1
ATOM 653 C CA . ALA A 1 96 ? 6.889 9.745 5.351 1.00 79.50 96 ALA A CA 1
ATOM 654 C C . ALA A 1 96 ? 5.666 10.133 4.495 1.00 79.50 96 ALA A C 1
ATOM 656 O O . ALA A 1 96 ? 4.543 9.757 4.819 1.00 79.50 96 ALA A O 1
ATOM 657 N N . ASP A 1 97 ? 5.899 10.814 3.369 1.00 85.50 97 ASP A N 1
ATOM 658 C CA . ASP A 1 97 ? 4.862 11.274 2.434 1.00 85.50 97 ASP A CA 1
ATOM 659 C C . ASP A 1 97 ? 4.232 10.137 1.606 1.00 85.50 97 ASP A C 1
ATOM 661 O O . ASP A 1 97 ? 3.227 10.344 0.925 1.00 85.50 97 ASP A O 1
ATOM 665 N N . ALA A 1 98 ? 4.795 8.923 1.667 1.00 89.88 98 ALA A N 1
ATOM 666 C CA . ALA A 1 98 ? 4.230 7.738 1.026 1.00 89.88 98 ALA A CA 1
ATOM 667 C C . ALA A 1 98 ? 2.939 7.245 1.703 1.00 89.88 98 ALA A C 1
ATOM 669 O O . ALA A 1 98 ? 2.261 6.389 1.140 1.00 89.88 98 ALA A O 1
ATOM 670 N N . PHE A 1 99 ? 2.585 7.760 2.886 1.00 93.06 99 PHE A N 1
ATOM 671 C CA . PHE A 1 99 ? 1.426 7.316 3.661 1.00 93.06 99 PHE A CA 1
ATOM 672 C C . PHE A 1 99 ? 0.508 8.473 4.039 1.00 93.06 99 PHE A C 1
ATOM 674 O O . PHE A 1 99 ? 0.942 9.596 4.284 1.00 93.06 99 PHE A O 1
ATOM 681 N N . GLY A 1 100 ? -0.776 8.166 4.183 1.00 92.12 100 GLY A N 1
ATOM 682 C CA . GLY A 1 100 ? -1.748 9.097 4.735 1.00 92.12 100 GLY A CA 1
ATOM 683 C C . GLY A 1 100 ? -3.050 8.404 5.101 1.00 92.12 100 GLY A C 1
ATOM 684 O O . GLY A 1 100 ? -3.230 7.208 4.879 1.00 92.12 100 GLY A O 1
ATOM 685 N N . GLN A 1 101 ? -3.977 9.149 5.694 1.00 91.88 101 GLN A N 1
ATOM 686 C CA . GLN A 1 101 ? -5.270 8.603 6.093 1.00 91.88 101 GLN A CA 1
ATOM 687 C C . GLN A 1 101 ? -6.181 8.435 4.865 1.00 91.88 101 GLN A C 1
ATOM 689 O O . GLN A 1 101 ? -6.494 9.399 4.165 1.00 91.88 101 GLN A O 1
ATOM 694 N N . ALA A 1 102 ? -6.631 7.206 4.599 1.00 89.94 102 ALA A N 1
ATOM 695 C CA . ALA A 1 102 ? -7.465 6.908 3.433 1.00 89.94 102 ALA A CA 1
ATOM 696 C C . ALA A 1 102 ? -8.902 7.415 3.597 1.00 89.94 102 ALA A C 1
ATOM 698 O O . ALA A 1 102 ? -9.550 7.785 2.623 1.00 89.94 102 ALA A O 1
ATOM 699 N N . SER A 1 103 ? -9.407 7.501 4.830 1.00 74.62 103 SER A N 1
ATOM 700 C CA . SER A 1 103 ? -10.767 7.984 5.093 1.00 74.62 103 SER A CA 1
ATOM 701 C C . SER A 1 103 ? -10.964 9.485 4.801 1.00 74.62 103 SER A C 1
ATOM 703 O O . SER A 1 103 ? -12.116 9.918 4.658 1.00 74.62 103 SER A O 1
ATOM 705 N N . SER A 1 104 ? -9.880 10.262 4.655 1.00 71.50 104 SER A N 1
ATOM 706 C CA . SER A 1 104 ? -9.881 11.688 4.282 1.00 71.50 104 SER A CA 1
ATOM 707 C C . SER A 1 104 ? -9.654 11.982 2.794 1.00 71.50 104 SER A C 1
ATOM 709 O O . SER A 1 104 ? -10.057 13.052 2.342 1.00 71.50 104 SER A O 1
ATOM 711 N N . ASP A 1 105 ? -9.041 11.073 2.033 1.00 75.44 105 ASP A N 1
ATOM 712 C CA . ASP A 1 105 ? -8.767 11.285 0.608 1.00 75.44 105 ASP A CA 1
ATOM 713 C C . ASP A 1 105 ? -9.913 10.747 -0.264 1.00 75.44 105 ASP A C 1
ATOM 715 O O . ASP A 1 105 ? -10.322 9.594 -0.145 1.00 75.44 105 ASP A O 1
ATOM 719 N N . GLY A 1 106 ? -10.443 11.590 -1.154 1.00 73.81 106 GLY A N 1
ATOM 720 C CA . GLY A 1 106 ? -11.632 11.272 -1.950 1.00 73.81 106 GLY A CA 1
ATOM 721 C C . GLY A 1 106 ? -11.449 10.155 -2.982 1.00 73.81 106 GLY A C 1
ATOM 722 O O . GLY A 1 106 ? -12.452 9.654 -3.480 1.00 73.81 106 GLY A O 1
ATOM 723 N N . TYR A 1 107 ? -10.214 9.765 -3.306 1.00 76.69 107 TYR A N 1
ATOM 724 C CA . TYR A 1 107 ? -9.922 8.692 -4.251 1.00 76.69 107 TYR A CA 1
ATOM 725 C C . TYR A 1 107 ? -9.845 7.324 -3.563 1.00 76.69 107 TYR A C 1
ATOM 727 O O . TYR A 1 107 ? -10.368 6.339 -4.079 1.00 76.69 107 TYR A O 1
ATOM 735 N N . VAL A 1 108 ? -9.222 7.249 -2.383 1.00 84.75 108 VAL A N 1
ATOM 736 C CA . VAL A 1 108 ? -9.074 5.987 -1.630 1.00 84.75 108 VAL A CA 1
ATOM 737 C C . VAL A 1 108 ? -10.188 5.718 -0.618 1.00 84.75 108 VAL A C 1
ATOM 739 O O . VAL A 1 108 ? -10.345 4.572 -0.195 1.00 84.75 108 VAL A O 1
ATOM 742 N N . LYS A 1 109 ? -11.003 6.720 -0.257 1.00 84.19 109 LYS A N 1
ATOM 743 C CA . LYS A 1 109 ? -12.103 6.590 0.718 1.00 84.19 109 LYS A CA 1
ATOM 744 C C . LYS A 1 109 ? -13.027 5.405 0.437 1.00 84.19 109 LYS A C 1
ATOM 746 O O . LYS A 1 109 ? -13.330 4.643 1.355 1.00 84.19 109 LYS A O 1
ATOM 751 N N . ASP A 1 110 ? -13.437 5.217 -0.814 1.00 86.25 110 ASP A N 1
ATOM 752 C CA . ASP A 1 110 ? -14.377 4.156 -1.205 1.00 86.25 110 ASP A CA 1
ATOM 753 C C . ASP A 1 110 ? -13.758 2.747 -1.109 1.00 86.25 110 ASP A C 1
ATOM 755 O O . ASP A 1 110 ? -14.474 1.751 -1.023 1.00 86.25 110 ASP A O 1
ATOM 759 N N . HIS A 1 111 ? -12.427 2.660 -1.031 1.00 86.88 111 HIS A N 1
ATOM 760 C CA . HIS A 1 111 ? -11.669 1.417 -0.886 1.00 86.88 111 HIS A CA 1
ATOM 761 C C . HIS A 1 111 ? -11.337 1.061 0.575 1.00 86.88 111 HIS A C 1
ATOM 763 O O . HIS A 1 111 ? -10.750 0.014 0.837 1.00 86.88 111 HIS A O 1
ATOM 769 N N . THR A 1 112 ? -11.747 1.888 1.543 1.00 88.94 112 THR A N 1
ATOM 770 C CA . THR A 1 112 ? -11.549 1.633 2.987 1.00 88.94 112 THR A CA 1
ATOM 771 C C . THR A 1 112 ? -12.482 0.570 3.572 1.00 88.94 112 THR A C 1
ATOM 773 O O . THR A 1 112 ? -12.332 0.200 4.732 1.00 88.94 112 THR A O 1
ATOM 776 N N . ASN A 1 113 ? -13.495 0.113 2.824 1.00 84.62 113 ASN A N 1
ATOM 777 C CA . ASN A 1 113 ? -14.585 -0.739 3.326 1.00 84.62 113 ASN A CA 1
ATOM 778 C C . ASN A 1 113 ? -15.321 -0.167 4.563 1.00 84.62 113 ASN A C 1
ATOM 780 O O . ASN A 1 113 ? -15.961 -0.908 5.308 1.00 84.62 113 ASN A O 1
ATOM 784 N N . GLY A 1 114 ? -15.255 1.154 4.776 1.00 84.94 114 GLY A N 1
ATOM 785 C CA . GLY A 1 114 ? -15.848 1.836 5.930 1.00 84.94 114 GLY A CA 1
ATOM 786 C C . GLY A 1 114 ? -14.962 1.883 7.180 1.00 84.94 114 GLY A C 1
ATOM 787 O O . GLY A 1 114 ? -15.421 2.378 8.209 1.00 84.94 114 GLY A O 1
ATOM 788 N N . ASP A 1 115 ? -13.715 1.411 7.111 1.00 90.19 115 ASP A N 1
ATOM 789 C CA . ASP A 1 115 ? -12.742 1.538 8.196 1.00 90.19 115 ASP A CA 1
ATOM 790 C C . ASP A 1 115 ? -12.274 3.008 8.346 1.00 90.19 115 ASP A C 1
ATOM 792 O O . ASP A 1 115 ? -11.658 3.561 7.429 1.00 90.19 115 ASP A O 1
ATOM 796 N N . PRO A 1 116 ? -12.542 3.675 9.489 1.00 88.81 116 PRO A N 1
ATOM 797 C CA . PRO A 1 116 ? -12.129 5.062 9.711 1.00 88.81 116 PRO A CA 1
ATOM 798 C C . PRO A 1 116 ? -10.612 5.221 9.902 1.00 88.81 116 PRO A C 1
ATOM 800 O O . PRO A 1 116 ? -10.078 6.308 9.647 1.00 88.81 116 PRO A O 1
ATOM 803 N N . ASN A 1 117 ? -9.931 4.157 10.340 1.00 91.69 117 ASN A N 1
ATOM 804 C CA . ASN A 1 117 ? -8.500 4.129 10.632 1.00 91.69 117 ASN A CA 1
ATOM 805 C C . ASN A 1 117 ? -7.657 3.765 9.407 1.00 91.69 117 ASN A C 1
ATOM 807 O O . ASN A 1 117 ? -6.442 3.958 9.453 1.00 91.69 117 ASN A O 1
ATOM 811 N N . ALA A 1 118 ? -8.284 3.280 8.331 1.00 93.81 118 ALA A N 1
ATOM 812 C CA . ALA A 1 118 ? -7.609 2.864 7.111 1.00 93.81 118 ALA A CA 1
ATOM 813 C C . ALA A 1 118 ? -6.624 3.922 6.595 1.00 93.81 118 ALA A C 1
ATOM 815 O O . ALA A 1 118 ? -6.910 5.128 6.569 1.00 93.81 118 ALA A O 1
ATOM 816 N N . ILE A 1 119 ? -5.468 3.445 6.145 1.00 94.94 119 ILE A N 1
ATOM 817 C CA . ILE A 1 119 ? -4.392 4.264 5.591 1.00 94.94 119 ILE A CA 1
ATOM 818 C C . ILE A 1 119 ? -4.196 3.922 4.118 1.00 94.94 119 ILE A C 1
ATOM 820 O O . ILE A 1 119 ? -4.408 2.780 3.708 1.00 94.94 119 ILE A O 1
ATOM 824 N N . TYR A 1 120 ? -3.790 4.901 3.318 1.00 94.69 120 TYR A N 1
ATOM 825 C CA . TYR A 1 120 ? -3.242 4.626 1.998 1.00 94.69 120 TYR A CA 1
ATOM 826 C C . TYR A 1 120 ? -1.724 4.526 2.084 1.00 94.69 120 TYR A C 1
ATOM 828 O O . TYR A 1 120 ? -1.091 5.128 2.955 1.00 94.69 120 TYR A O 1
ATOM 836 N N . VAL A 1 121 ? -1.154 3.780 1.146 1.00 94.69 121 VAL A N 1
ATOM 837 C CA . VAL A 1 121 ? 0.280 3.747 0.876 1.00 94.69 121 VAL A CA 1
ATOM 838 C C . VAL A 1 121 ? 0.503 3.914 -0.620 1.00 94.69 121 VAL A C 1
ATOM 840 O O . VAL A 1 121 ? -0.221 3.324 -1.424 1.00 94.69 121 VAL A O 1
ATOM 843 N N . ASN A 1 122 ? 1.491 4.726 -0.985 1.00 93.69 122 ASN A N 1
ATOM 844 C CA . ASN A 1 122 ? 1.950 4.889 -2.353 1.00 93.69 122 ASN A CA 1
ATOM 845 C C . ASN A 1 122 ? 3.375 4.338 -2.499 1.00 93.69 122 ASN A C 1
ATOM 847 O O . ASN A 1 122 ? 4.322 4.864 -1.912 1.00 93.69 122 ASN A O 1
ATOM 851 N N . VAL A 1 123 ? 3.522 3.260 -3.265 1.00 92.69 123 VAL A N 1
ATOM 852 C CA . VAL A 1 123 ? 4.799 2.573 -3.498 1.00 92.69 123 VAL A CA 1
ATOM 853 C C . VAL A 1 123 ? 5.382 3.062 -4.820 1.00 92.69 123 VAL A C 1
ATOM 855 O O . VAL A 1 123 ? 4.795 2.812 -5.869 1.00 92.69 123 VAL A O 1
ATOM 858 N N . THR A 1 124 ? 6.512 3.772 -4.792 1.00 90.81 124 THR A N 1
ATOM 859 C CA . THR A 1 124 ? 7.136 4.353 -5.995 1.00 90.81 124 THR A CA 1
ATOM 860 C C . THR A 1 124 ? 8.139 3.395 -6.626 1.00 90.81 124 THR A C 1
ATOM 862 O O . THR A 1 124 ? 9.077 2.933 -5.976 1.00 90.81 124 THR A O 1
ATOM 865 N N . TYR A 1 125 ? 7.970 3.160 -7.923 1.00 89.25 125 TYR A N 1
ATOM 866 C CA . TYR A 1 125 ? 8.772 2.276 -8.754 1.00 89.25 125 TYR A CA 1
ATOM 867 C C . TYR A 1 125 ? 9.501 3.047 -9.852 1.00 89.25 125 TYR A C 1
ATOM 869 O O . TYR A 1 125 ? 9.028 4.064 -10.367 1.00 89.25 125 TYR A O 1
ATOM 877 N N . HIS A 1 126 ? 10.654 2.515 -10.245 1.00 86.31 126 HIS A N 1
ATOM 878 C CA . HIS A 1 126 ? 11.555 3.132 -11.213 1.00 86.31 126 HIS A CA 1
ATOM 879 C C . HIS A 1 126 ? 11.692 2.223 -12.432 1.00 86.31 126 HIS A C 1
ATOM 881 O O . HIS A 1 126 ? 12.066 1.061 -12.290 1.00 86.31 126 HIS A O 1
ATOM 887 N N . TYR A 1 127 ? 11.438 2.726 -13.640 1.00 83.56 127 TYR A N 1
ATOM 888 C CA . TYR A 1 127 ? 11.877 2.034 -14.856 1.00 83.56 127 TYR A CA 1
ATOM 889 C C . TYR A 1 127 ? 13.308 2.470 -15.204 1.00 83.56 127 TYR A C 1
ATOM 891 O O . TYR A 1 127 ? 13.607 3.658 -15.102 1.00 83.56 127 TYR A O 1
ATOM 899 N N . PRO A 1 128 ? 14.187 1.562 -15.672 1.00 77.81 128 PRO A N 1
ATOM 900 C CA . PRO A 1 128 ? 15.597 1.886 -15.927 1.00 77.81 128 PRO A CA 1
ATOM 901 C C . PRO A 1 128 ? 15.813 2.966 -17.005 1.00 77.81 128 PRO A C 1
ATOM 903 O O . PRO A 1 128 ? 16.847 3.620 -17.012 1.00 77.81 128 PRO A O 1
ATOM 906 N N . GLU A 1 129 ? 14.836 3.155 -17.897 1.00 74.88 129 GLU A N 1
ATOM 907 C CA . GLU A 1 129 ? 14.857 4.094 -19.032 1.00 74.88 129 GLU A CA 1
ATOM 908 C C . GLU A 1 129 ? 13.506 4.851 -19.133 1.00 74.88 129 GLU A C 1
ATOM 910 O O . GLU A 1 129 ? 12.993 5.089 -20.227 1.00 74.88 129 GLU A O 1
ATOM 915 N N . GLY A 1 130 ? 12.833 5.142 -18.009 1.00 74.00 130 GLY A N 1
ATOM 916 C CA . GLY A 1 130 ? 11.445 5.630 -18.042 1.00 74.00 130 GLY A CA 1
ATOM 917 C C . GLY A 1 130 ? 11.012 6.514 -16.868 1.00 74.00 130 GLY A C 1
ATOM 918 O O . GLY A 1 130 ? 11.791 6.746 -15.947 1.00 74.00 130 GLY A O 1
ATOM 919 N N . PRO A 1 131 ? 9.766 7.027 -16.908 1.00 78.94 131 PRO A N 1
ATOM 920 C CA . PRO A 1 131 ? 9.189 7.785 -15.803 1.00 78.94 131 PRO A CA 1
ATOM 921 C C . PRO A 1 131 ? 9.002 6.895 -14.570 1.00 78.94 131 PRO A C 1
ATOM 923 O O . PRO A 1 131 ? 8.943 5.667 -14.676 1.00 78.94 131 PRO A O 1
ATOM 926 N N . TYR A 1 132 ? 8.856 7.523 -13.406 1.00 83.19 132 TYR A N 1
ATOM 927 C CA . TYR A 1 132 ? 8.370 6.824 -12.222 1.00 83.19 132 TYR A CA 1
ATOM 928 C C . TYR A 1 132 ? 6.920 6.396 -12.436 1.00 83.19 132 TYR A C 1
ATOM 930 O O . TYR A 1 132 ? 6.136 7.115 -13.047 1.00 83.19 132 TYR A O 1
ATOM 938 N N . VAL A 1 133 ? 6.573 5.229 -11.912 1.00 87.44 133 VAL A N 1
ATOM 939 C CA . VAL A 1 133 ? 5.188 4.772 -11.765 1.00 87.44 133 VAL A CA 1
ATOM 940 C C . VAL A 1 133 ? 4.997 4.447 -10.294 1.00 87.44 133 VAL A C 1
ATOM 942 O O . VAL A 1 133 ? 5.941 4.015 -9.636 1.00 87.44 133 VAL A O 1
ATOM 945 N N . SER A 1 134 ? 3.812 4.664 -9.738 1.00 89.94 134 SER A N 1
ATOM 946 C CA . SER A 1 134 ? 3.569 4.348 -8.329 1.00 89.94 134 SER A CA 1
ATOM 947 C C . SER A 1 134 ? 2.300 3.528 -8.140 1.00 89.94 134 SER A C 1
ATOM 949 O O . SER A 1 134 ? 1.342 3.689 -8.891 1.00 89.94 134 SER A O 1
ATOM 951 N N . ALA A 1 135 ? 2.311 2.582 -7.202 1.00 92.19 135 ALA A N 1
ATOM 952 C CA . ALA A 1 135 ? 1.161 1.745 -6.885 1.00 92.19 135 ALA A CA 1
ATOM 953 C C . ALA A 1 135 ? 0.484 2.251 -5.614 1.00 92.19 135 ALA A C 1
ATOM 955 O O . ALA A 1 135 ? 1.093 2.307 -4.545 1.00 92.19 135 ALA A O 1
ATOM 956 N N . LEU A 1 136 ? -0.798 2.580 -5.743 1.00 94.00 136 LEU A N 1
ATOM 957 C CA . LEU A 1 136 ? -1.637 3.031 -4.648 1.00 94.00 136 LEU A CA 1
ATOM 958 C C . LEU A 1 136 ? -2.372 1.831 -4.048 1.00 94.00 136 LEU A C 1
ATOM 960 O O . LEU A 1 136 ? -3.143 1.163 -4.744 1.00 94.00 136 LEU A O 1
ATOM 964 N N . CYS A 1 137 ? -2.171 1.584 -2.755 1.00 95.31 137 CYS A N 1
ATOM 965 C CA . CYS A 1 137 ? -2.909 0.584 -1.985 1.00 95.31 137 CYS A CA 1
ATOM 966 C C . CYS A 1 137 ? -3.614 1.213 -0.778 1.00 95.31 137 CYS A C 1
ATOM 968 O O . CYS A 1 137 ? -3.216 2.271 -0.289 1.00 95.31 137 CYS A O 1
ATOM 970 N N . VAL A 1 138 ? -4.626 0.520 -0.253 1.00 96.00 138 VAL A N 1
ATOM 971 C CA . VAL A 1 138 ? -5.267 0.830 1.035 1.00 96.00 138 VAL A CA 1
ATOM 972 C C . VAL A 1 138 ? -5.055 -0.328 2.002 1.00 96.00 138 VAL A C 1
ATOM 974 O O . VAL A 1 138 ? -5.332 -1.476 1.656 1.00 96.00 138 VAL A O 1
ATOM 977 N N . ALA A 1 139 ? -4.589 -0.026 3.212 1.00 95.88 139 ALA A N 1
ATOM 978 C CA . ALA A 1 139 ? -4.572 -0.944 4.344 1.00 95.88 139 ALA A CA 1
ATOM 979 C C . ALA A 1 139 ? -5.774 -0.661 5.253 1.00 95.88 139 ALA A C 1
ATOM 981 O O . ALA A 1 139 ? -6.051 0.494 5.581 1.00 95.88 139 ALA A O 1
ATOM 982 N N . SER A 1 140 ? -6.490 -1.715 5.643 1.00 94.75 140 SER A N 1
ATOM 983 C CA . SER A 1 140 ? -7.698 -1.637 6.475 1.00 94.75 140 SER A CA 1
ATOM 984 C C . SER A 1 140 ? -7.862 -2.879 7.356 1.00 94.75 140 SER A C 1
ATOM 986 O O . SER A 1 140 ? -7.253 -3.921 7.094 1.00 94.75 140 SER A O 1
ATOM 988 N N . GLY A 1 141 ? -8.703 -2.784 8.386 1.00 92.12 141 GLY A N 1
ATOM 989 C CA . GLY A 1 141 ? -9.001 -3.874 9.316 1.00 92.12 141 GLY A CA 1
ATOM 990 C C . GLY A 1 141 ? -8.147 -3.829 10.584 1.00 92.12 141 GLY A C 1
ATOM 991 O O . GLY A 1 141 ? -7.895 -2.760 11.132 1.00 92.12 141 GLY A O 1
ATOM 992 N N . ASP A 1 142 ? -7.741 -4.997 11.083 1.00 92.81 142 ASP A N 1
ATOM 993 C CA . ASP A 1 142 ? -6.886 -5.106 12.271 1.00 92.81 142 ASP A CA 1
ATOM 994 C C . ASP A 1 142 ? -5.462 -4.611 11.946 1.00 92.81 142 ASP A C 1
ATOM 996 O O . ASP A 1 142 ? -4.825 -5.184 11.059 1.00 92.81 142 ASP A O 1
ATOM 1000 N N . PRO A 1 143 ? -4.915 -3.596 12.642 1.00 91.44 143 PRO A N 1
ATOM 1001 C CA . PRO A 1 143 ? -3.555 -3.130 12.389 1.00 91.44 143 PRO A CA 1
ATOM 1002 C C . PRO A 1 143 ? -2.459 -4.171 12.657 1.00 91.44 143 PRO A C 1
ATOM 1004 O O . PRO A 1 143 ? -1.381 -4.066 12.075 1.00 91.44 143 PRO A O 1
ATOM 1007 N N . ALA A 1 144 ? -2.729 -5.194 13.478 1.00 89.19 144 ALA A N 1
ATOM 1008 C CA . ALA A 1 144 ? -1.822 -6.325 13.687 1.00 89.19 144 ALA A CA 1
ATOM 1009 C C . ALA A 1 144 ? -1.886 -7.377 12.557 1.00 89.19 144 ALA A C 1
ATOM 1011 O O . ALA A 1 144 ? -0.993 -8.217 12.443 1.00 89.19 144 ALA A O 1
ATOM 1012 N N . ALA A 1 145 ? -2.931 -7.343 11.723 1.00 89.88 145 ALA A N 1
ATOM 1013 C CA . ALA A 1 145 ? -3.149 -8.252 10.597 1.00 89.88 145 ALA A CA 1
ATOM 1014 C C . ALA A 1 145 ? -3.872 -7.526 9.435 1.00 89.88 145 ALA A C 1
ATOM 1016 O O . ALA A 1 145 ? -5.019 -7.859 9.107 1.00 89.88 145 ALA A O 1
ATOM 1017 N N . PRO A 1 146 ? -3.236 -6.510 8.818 1.00 93.25 146 PRO A N 1
ATOM 1018 C CA . PRO A 1 146 ? -3.912 -5.606 7.896 1.00 93.25 146 PRO A CA 1
ATOM 1019 C C . PRO A 1 146 ? -4.319 -6.288 6.593 1.00 93.25 146 PRO A C 1
ATOM 1021 O O . PRO A 1 146 ? -3.533 -6.990 5.955 1.00 93.25 146 PRO A O 1
ATOM 1024 N N . THR A 1 147 ? -5.532 -5.992 6.128 1.00 94.56 147 THR A N 1
ATOM 1025 C CA . THR A 1 147 ? -5.939 -6.290 4.753 1.00 94.56 147 THR A CA 1
ATOM 1026 C C . THR A 1 147 ? -5.450 -5.167 3.848 1.00 94.56 147 THR A C 1
ATOM 1028 O O . THR A 1 147 ? -6.019 -4.072 3.850 1.00 94.56 147 THR A O 1
ATOM 1031 N N . VAL A 1 148 ? -4.391 -5.434 3.081 1.00 95.50 148 VAL A N 1
ATOM 1032 C CA . VAL A 1 148 ? -3.850 -4.501 2.083 1.00 95.50 148 VAL A CA 1
ATOM 1033 C C . VAL A 1 148 ? -4.424 -4.822 0.707 1.00 95.50 148 VAL A C 1
ATOM 1035 O O . VAL A 1 148 ? -4.320 -5.945 0.221 1.00 95.50 148 VAL A O 1
ATOM 1038 N N . THR A 1 149 ? -5.051 -3.826 0.085 1.00 94.69 149 THR A N 1
ATOM 1039 C CA . THR A 1 149 ? -5.712 -3.937 -1.220 1.00 94.69 149 THR A CA 1
ATOM 1040 C C . THR A 1 149 ? -5.055 -2.983 -2.208 1.00 94.69 149 THR A C 1
ATOM 1042 O O . THR A 1 149 ? -5.059 -1.773 -1.985 1.00 94.69 149 THR A O 1
ATOM 1045 N N . TYR A 1 150 ? -4.514 -3.513 -3.306 1.00 94.62 150 TYR A N 1
ATOM 1046 C CA . TYR A 1 150 ? -4.069 -2.709 -4.446 1.00 94.62 150 TYR A CA 1
ATOM 1047 C C . TYR A 1 150 ? -5.266 -2.037 -5.132 1.00 94.62 150 TYR A C 1
ATOM 1049 O O . TYR A 1 150 ? -6.269 -2.694 -5.419 1.00 94.62 150 TYR A O 1
ATOM 1057 N N . ILE A 1 151 ? -5.152 -0.734 -5.400 1.00 93.38 151 ILE A N 1
ATOM 1058 C CA . ILE A 1 151 ? -6.202 0.073 -6.032 1.00 93.38 151 ILE A CA 1
ATOM 1059 C C . ILE A 1 151 ? -5.887 0.295 -7.512 1.00 93.38 151 ILE A C 1
ATOM 1061 O O . ILE A 1 151 ? -6.700 -0.037 -8.376 1.00 93.38 151 ILE A O 1
ATOM 1065 N N . ARG A 1 152 ? -4.718 0.879 -7.809 1.00 91.62 152 ARG A N 1
ATOM 1066 C CA . ARG A 1 152 ? -4.280 1.243 -9.167 1.00 91.62 152 ARG A CA 1
ATOM 1067 C C . ARG A 1 152 ? -2.802 1.635 -9.227 1.00 91.62 152 ARG A C 1
ATOM 1069 O O . ARG A 1 152 ? -2.199 1.929 -8.197 1.00 91.62 152 ARG A O 1
ATOM 1076 N N . THR A 1 153 ? -2.275 1.768 -10.442 1.00 90.50 153 THR A N 1
ATOM 1077 C CA . THR A 1 153 ? -1.080 2.567 -10.724 1.00 90.50 153 THR A CA 1
ATOM 1078 C C . THR A 1 153 ? -1.432 4.044 -10.909 1.00 90.50 153 THR A C 1
ATOM 1080 O O . THR A 1 153 ? -2.535 4.398 -11.347 1.00 90.50 153 THR A O 1
ATOM 1083 N N . LEU A 1 154 ? -0.483 4.905 -10.567 1.00 86.94 154 LEU A N 1
ATOM 1084 C CA . LEU A 1 154 ? -0.445 6.335 -10.835 1.00 86.94 154 LEU A CA 1
ATOM 1085 C C . LEU A 1 154 ? 0.791 6.612 -11.702 1.00 86.94 154 LEU A C 1
ATOM 1087 O O . LEU A 1 154 ? 1.866 6.068 -11.423 1.00 86.94 154 LEU A O 1
ATOM 1091 N N . ASP A 1 155 ? 0.608 7.449 -12.721 1.00 80.00 155 ASP A N 1
ATOM 1092 C CA . ASP A 1 155 ? 1.558 7.759 -13.798 1.00 80.00 155 ASP A CA 1
ATOM 1093 C C . ASP A 1 155 ? 1.833 9.277 -13.861 1.00 80.00 155 ASP A C 1
ATOM 1095 O O . ASP A 1 155 ? 0.907 10.047 -13.502 1.00 80.00 155 ASP A O 1
#

pLDDT: mean 71.17, std 22.08, range [34.66, 96.0]

Sequence (155 aa):
MKVRSFASLVLSVVVVAVMAGCSAAAADSPAPTTASSQTPAVSPTPTDSATPTPTETAAATLNGFDLAAVYAACDAAVPVSVWGGRDPVKPEPPTADAFGQASSDGYVKDHTNGDPNAIYVNVTYHYPEGPYVSALCVASGDPAAPTVTYIRTLD

Foldseek 3Di:
DDDDDDDDDDDDDDDDDDDDDDDDDDDDDDDDDDDDDDDDDDDDDDPPPVPPPPPPPPADDALLARPQVLQVVQVVQDDPVQVVPADWDAFDDDDPVQKDFQCPDPQSNVVQVPARRKMKGWTWTHGPPDDIKIWIWIWYDDSVDTDIHTDHIDD

Radius of gyration: 29.14 Å; chains: 1; bounding box: 72×39×85 Å

Secondary structure (DSSP, 8-state):
---------------------------------------------------------PPPEETTEEHHHHHHHHHHHS-GGGGTTPPPB-PPPPPGGGEEETTTSTTTGGGSTT-TT-EEEEEEEE-TTS-EEEEEEEEES-TTS-EEEEEEEE-

Organism: NCBI:txid1268043